Protein AF-A0A969NGB3-F1 (afdb_monomer_lite)

pLDDT: mean 80.44, std 8.91, range [48.84, 93.19]

Radius of gyration: 16.32 Å; chains: 1; bounding box: 37×39×39 Å

Foldseek 3Di:
DADLVVVCVDPQWHDDPPQFSQIFGNPHHSQLEFEAEPNHTDRDQDPPVRNGGQDDPVQFDDWDKAADDDDCVVPDRDGIYIHTYTDDFALADWDWDWDDDPQWTKIKTKYHPHRPPGIDIDIDRIDD

Sequence (128 aa):
MDLFQSIQSIPGINSTSDGSVFFFTRGGNKDQNLILVDEAPIYHPSHLFGIVSAVSPEAINDVAIYKNYFPVQYGGRLSSIIDISIKDGNMNNFGFYGSITPITTGLNLEGPIIKENHHFTLASEPHI

Structure (mmCIF, N/CA/C/O backbone):
data_AF-A0A969NGB3-F1
#
_entry.id   AF-A0A969NGB3-F1
#
loop_
_atom_site.group_PDB
_atom_site.id
_atom_site.type_symbol
_atom_site.label_atom_id
_atom_site.label_alt_id
_atom_site.label_comp_id
_atom_site.label_asym_id
_atom_site.label_entity_id
_atom_site.label_seq_id
_atom_site.pdbx_PDB_ins_code
_atom_site.Cartn_x
_atom_site.Cartn_y
_atom_site.Cartn_z
_atom_site.occupancy
_atom_site.B_iso_or_equiv
_atom_site.auth_seq_id
_atom_site.auth_comp_id
_atom_site.auth_asym_id
_atom_site.auth_atom_id
_atom_site.pdbx_PDB_model_num
ATOM 1 N N . MET A 1 1 ? 5.721 7.708 6.046 1.00 59.47 1 MET A N 1
ATOM 2 C CA . MET A 1 1 ? 6.490 7.122 4.925 1.00 59.47 1 MET A CA 1
ATOM 3 C C . MET A 1 1 ? 5.477 6.701 3.882 1.00 59.47 1 MET A C 1
ATOM 5 O O . MET A 1 1 ? 4.490 6.104 4.278 1.00 59.47 1 MET A O 1
ATOM 9 N N . ASP A 1 2 ? 5.669 7.061 2.615 1.00 84.69 2 ASP A N 1
ATOM 10 C CA . ASP A 1 2 ? 4.731 6.730 1.531 1.00 84.69 2 ASP A CA 1
ATOM 11 C C . ASP A 1 2 ? 4.789 5.231 1.166 1.00 84.69 2 ASP A C 1
ATOM 13 O O . ASP A 1 2 ? 5.868 4.628 1.191 1.00 84.69 2 ASP A O 1
ATOM 17 N N . LEU A 1 3 ? 3.638 4.622 0.851 1.00 87.81 3 LEU A N 1
ATOM 18 C CA . LEU A 1 3 ? 3.522 3.182 0.590 1.00 87.81 3 LEU A CA 1
ATOM 19 C C . LEU A 1 3 ? 4.411 2.739 -0.577 1.00 87.81 3 LEU A C 1
ATOM 21 O O . LEU A 1 3 ? 5.280 1.883 -0.408 1.00 87.81 3 LEU A O 1
ATOM 25 N N . PHE A 1 4 ? 4.202 3.300 -1.766 1.00 89.06 4 PHE A N 1
ATOM 26 C CA . PHE A 1 4 ? 4.905 2.842 -2.963 1.00 89.06 4 PHE A CA 1
ATOM 27 C C . PHE A 1 4 ? 6.388 3.198 -2.922 1.00 89.06 4 PHE A C 1
ATOM 29 O O . PHE A 1 4 ? 7.215 2.402 -3.368 1.00 89.06 4 PHE A O 1
ATOM 36 N N . GLN A 1 5 ? 6.755 4.309 -2.279 1.00 88.75 5 GLN A N 1
ATOM 37 C CA . GLN A 1 5 ? 8.159 4.621 -2.007 1.00 88.75 5 GLN A CA 1
ATOM 38 C C . GLN A 1 5 ? 8.843 3.545 -1.143 1.00 88.75 5 GLN A C 1
ATOM 40 O O . GLN A 1 5 ? 10.011 3.211 -1.352 1.00 88.75 5 GLN A O 1
ATOM 45 N N . SER A 1 6 ? 8.108 2.958 -0.198 1.00 88.94 6 SER A N 1
ATOM 46 C CA . SER A 1 6 ? 8.591 1.842 0.627 1.00 88.94 6 SER A CA 1
ATOM 47 C C . SER A 1 6 ? 8.778 0.572 -0.199 1.00 88.94 6 SER A C 1
ATOM 49 O O . SER A 1 6 ? 9.794 -0.113 -0.079 1.00 88.94 6 SER A O 1
ATOM 51 N N . ILE A 1 7 ? 7.826 0.286 -1.090 1.00 90.12 7 ILE A N 1
ATOM 52 C CA . ILE A 1 7 ? 7.862 -0.866 -1.999 1.00 90.12 7 ILE A CA 1
ATOM 53 C C . ILE A 1 7 ? 9.085 -0.806 -2.925 1.00 90.12 7 ILE A C 1
ATOM 55 O O . ILE A 1 7 ? 9.727 -1.829 -3.159 1.00 90.12 7 ILE A O 1
ATOM 59 N N . GLN A 1 8 ? 9.477 0.382 -3.390 1.00 89.81 8 GLN A N 1
ATOM 60 C CA . GLN A 1 8 ? 10.681 0.572 -4.211 1.00 89.81 8 GLN A CA 1
ATOM 61 C C . GLN A 1 8 ? 11.985 0.152 -3.511 1.00 89.81 8 GLN A C 1
ATOM 63 O O . GLN A 1 8 ? 12.983 -0.101 -4.180 1.00 89.81 8 GLN A O 1
ATOM 68 N N . SER A 1 9 ? 11.991 0.034 -2.179 1.00 89.56 9 SER A N 1
ATOM 69 C CA . SER A 1 9 ? 13.163 -0.425 -1.420 1.00 89.56 9 SER A CA 1
ATOM 70 C C . SER A 1 9 ? 13.328 -1.952 -1.436 1.00 89.56 9 SER A C 1
ATOM 72 O O . SER A 1 9 ? 14.323 -2.483 -0.941 1.00 89.56 9 SER A O 1
ATOM 74 N N . ILE A 1 10 ? 12.361 -2.685 -1.998 1.00 89.00 10 ILE A N 1
ATOM 75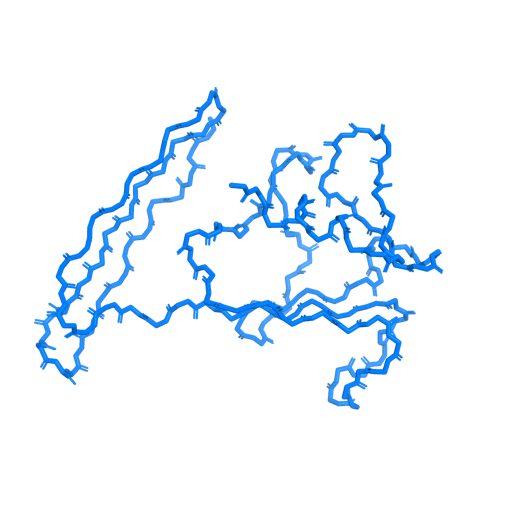 C CA . ILE A 1 10 ? 12.375 -4.145 -2.066 1.00 89.00 10 ILE A CA 1
ATOM 76 C C . ILE A 1 10 ? 13.222 -4.608 -3.263 1.00 89.00 10 ILE A C 1
ATOM 78 O O . ILE A 1 10 ? 12.937 -4.242 -4.404 1.00 89.00 10 ILE A O 1
ATOM 82 N N . PRO A 1 11 ? 14.191 -5.525 -3.071 1.00 87.31 11 PRO A N 1
ATOM 83 C CA . PRO A 1 11 ? 15.006 -6.044 -4.167 1.00 87.31 11 PRO A CA 1
ATOM 84 C C . PRO A 1 11 ? 14.180 -6.647 -5.313 1.00 87.31 11 PRO A C 1
ATOM 86 O O . PRO A 1 11 ? 13.281 -7.469 -5.095 1.00 87.31 11 PRO A O 1
ATOM 89 N N . GLY A 1 12 ? 14.519 -6.284 -6.552 1.00 85.75 12 GLY A N 1
ATOM 90 C CA . GLY A 1 12 ? 13.816 -6.721 -7.766 1.00 85.75 12 GLY A CA 1
ATOM 91 C C . GLY A 1 12 ? 12.637 -5.833 -8.176 1.00 85.75 12 GLY A C 1
ATOM 92 O O . GLY A 1 12 ? 12.040 -6.092 -9.224 1.00 85.75 12 GLY A O 1
ATOM 93 N N . ILE A 1 13 ? 12.338 -4.802 -7.382 1.00 88.62 13 ILE A N 1
ATOM 94 C CA . ILE A 1 13 ? 11.491 -3.672 -7.754 1.00 88.62 13 ILE A CA 1
ATOM 95 C C . ILE A 1 13 ? 12.416 -2.513 -8.128 1.00 88.62 13 ILE A C 1
ATOM 97 O O . ILE A 1 13 ? 13.335 -2.187 -7.385 1.00 88.62 13 ILE A O 1
ATOM 101 N N . ASN A 1 14 ? 12.203 -1.930 -9.304 1.00 88.00 14 ASN A N 1
ATOM 102 C CA . ASN A 1 14 ? 12.952 -0.776 -9.789 1.00 88.00 14 ASN A CA 1
ATOM 103 C C . ASN A 1 14 ? 12.031 0.438 -9.792 1.00 88.00 14 ASN A C 1
ATOM 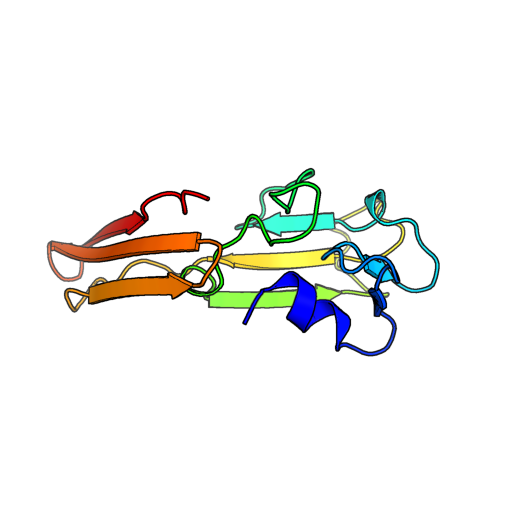105 O O . ASN A 1 14 ? 10.900 0.343 -10.269 1.00 88.00 14 ASN A O 1
ATOM 109 N N . SER A 1 15 ? 12.509 1.564 -9.278 1.00 86.69 15 SER A N 1
ATOM 110 C CA . SER A 1 15 ? 11.807 2.841 -9.349 1.00 86.69 15 SER A CA 1
ATOM 111 C C . SER A 1 15 ? 12.056 3.543 -10.681 1.00 86.69 15 SER A C 1
ATOM 113 O O . SER A 1 15 ? 13.018 3.253 -11.398 1.00 86.69 15 SER A O 1
ATOM 115 N N . THR A 1 16 ? 11.187 4.492 -11.008 1.00 81.06 16 THR A N 1
ATOM 116 C CA . THR A 1 16 ? 11.468 5.457 -12.072 1.00 81.06 16 THR A CA 1
ATOM 117 C C . THR A 1 16 ? 12.429 6.521 -11.528 1.00 81.06 16 THR A C 1
ATOM 119 O O . THR A 1 16 ? 12.300 6.964 -10.389 1.00 81.06 16 THR A O 1
ATOM 122 N N . SER A 1 17 ? 13.429 6.936 -12.310 1.00 79.31 17 SER A N 1
ATOM 123 C CA . SER A 1 17 ? 14.450 7.905 -11.869 1.00 79.31 17 SER A CA 1
ATOM 124 C C . SER A 1 17 ? 13.974 9.366 -11.869 1.00 79.31 17 SER A C 1
ATOM 126 O O . SER A 1 17 ? 14.793 10.276 -11.777 1.00 79.31 17 SER A O 1
ATOM 128 N N . ASP A 1 18 ? 12.674 9.604 -12.031 1.00 81.94 18 ASP A N 1
ATOM 129 C CA . ASP A 1 18 ? 12.040 10.923 -12.127 1.00 81.94 18 ASP A CA 1
ATOM 130 C C . ASP A 1 18 ? 11.449 11.413 -10.792 1.00 81.94 18 ASP A C 1
ATOM 132 O O . ASP A 1 18 ? 10.868 12.494 -10.734 1.00 81.94 18 ASP A O 1
ATOM 136 N N . GLY A 1 19 ? 11.617 10.635 -9.716 1.00 80.44 19 GLY A N 1
ATOM 137 C CA . GLY A 1 19 ? 11.072 10.945 -8.393 1.00 80.44 19 GLY A CA 1
ATOM 138 C C . GLY A 1 19 ? 9.604 10.553 -8.218 1.00 80.44 19 GLY A C 1
ATOM 139 O O . GLY A 1 19 ? 8.998 10.939 -7.222 1.00 80.44 19 GLY A O 1
ATOM 140 N N . SER A 1 20 ? 9.032 9.799 -9.161 1.00 87.31 20 SER A N 1
ATOM 141 C CA . SER A 1 20 ? 7.684 9.253 -9.028 1.00 87.31 20 SER A CA 1
ATOM 142 C C . SER A 1 20 ? 7.635 7.986 -8.165 1.00 87.31 20 SER A C 1
ATOM 144 O O . SER A 1 20 ? 8.607 7.241 -8.004 1.00 87.31 20 SER A O 1
ATOM 146 N N . VAL A 1 21 ? 6.442 7.689 -7.655 1.00 88.12 21 VAL A N 1
ATOM 147 C CA . VAL A 1 21 ? 6.122 6.448 -6.952 1.00 88.12 21 VAL A CA 1
ATOM 148 C C . VAL A 1 21 ? 5.924 5.259 -7.901 1.00 88.12 21 VAL A C 1
ATOM 150 O O . VAL A 1 21 ? 5.744 4.131 -7.442 1.00 88.12 21 VAL A O 1
ATOM 153 N N . PHE A 1 22 ? 5.995 5.467 -9.223 1.00 88.12 22 PHE A N 1
ATOM 154 C CA . PHE A 1 22 ? 5.871 4.390 -10.204 1.00 88.12 22 PHE A CA 1
ATOM 155 C C . PHE A 1 22 ? 7.070 3.444 -10.159 1.00 88.12 22 PHE A C 1
ATOM 157 O O . PHE A 1 22 ? 8.229 3.861 -10.084 1.00 88.12 22 PHE A O 1
ATOM 164 N N . PHE A 1 23 ? 6.778 2.149 -10.263 1.00 88.38 23 PHE A N 1
ATOM 165 C CA . PHE A 1 23 ? 7.780 1.098 -10.187 1.00 88.38 23 PHE A CA 1
ATOM 166 C C . PHE A 1 23 ? 7.533 -0.024 -11.198 1.00 88.38 23 PHE A C 1
ATOM 168 O O . PHE A 1 23 ? 6.425 -0.241 -11.693 1.00 88.38 23 PHE A O 1
ATOM 175 N N . PHE A 1 24 ? 8.597 -0.773 -11.462 1.00 87.50 24 PHE A N 1
ATOM 176 C CA . PHE A 1 24 ? 8.661 -1.872 -12.415 1.00 87.50 24 PHE A CA 1
ATOM 177 C C . PHE A 1 24 ? 9.243 -3.096 -11.720 1.00 87.50 24 PHE A C 1
ATOM 179 O O . PHE A 1 24 ? 10.310 -3.018 -11.105 1.00 87.50 24 PHE A O 1
ATOM 186 N N . THR A 1 25 ? 8.605 -4.253 -11.859 1.00 87.00 25 THR A N 1
ATOM 187 C CA . THR A 1 25 ? 9.159 -5.500 -11.326 1.00 87.00 25 THR A CA 1
ATOM 188 C C . THR A 1 25 ? 9.850 -6.253 -12.457 1.00 87.00 25 THR A C 1
ATOM 190 O O . THR A 1 25 ? 9.245 -6.530 -13.488 1.00 87.00 25 THR A O 1
ATOM 193 N N . ARG A 1 26 ? 11.144 -6.561 -12.287 1.00 80.19 26 ARG A N 1
ATOM 194 C CA . ARG A 1 26 ? 11.938 -7.400 -13.217 1.00 80.19 26 ARG A CA 1
ATOM 195 C C . ARG A 1 26 ? 11.828 -7.046 -14.716 1.00 80.19 26 ARG A C 1
ATOM 197 O O . ARG A 1 26 ? 11.864 -7.931 -15.563 1.00 80.19 26 ARG A O 1
ATOM 204 N N . GLY A 1 27 ? 11.727 -5.761 -15.052 1.00 75.25 27 GLY A N 1
ATOM 205 C CA . GLY A 1 27 ? 11.657 -5.303 -16.446 1.00 75.25 27 GLY A CA 1
ATOM 206 C C . GLY A 1 27 ? 10.265 -5.369 -17.086 1.00 75.25 27 GLY A C 1
ATOM 207 O O . GLY A 1 27 ? 10.144 -5.075 -18.272 1.00 75.25 27 GLY A O 1
ATOM 208 N N . GLY A 1 28 ? 9.219 -5.716 -16.326 1.00 79.75 28 GLY A N 1
ATOM 209 C CA . GLY A 1 28 ? 7.832 -5.478 -16.731 1.00 79.75 28 GLY A CA 1
ATOM 210 C C . GLY A 1 28 ? 7.490 -3.983 -16.749 1.00 79.75 28 GLY A C 1
ATOM 211 O O . GLY A 1 28 ? 8.154 -3.175 -16.104 1.00 79.75 28 GLY A O 1
ATOM 212 N N . ASN A 1 29 ? 6.448 -3.594 -17.480 1.00 81.12 29 ASN A N 1
ATOM 213 C CA . ASN A 1 29 ? 5.959 -2.212 -17.480 1.00 81.12 29 ASN A CA 1
ATOM 214 C C . ASN A 1 29 ? 5.173 -1.912 -16.184 1.00 81.12 29 ASN A C 1
ATOM 216 O O . ASN A 1 29 ? 4.626 -2.824 -15.562 1.00 81.12 29 ASN A O 1
ATOM 220 N N . LYS A 1 30 ? 5.071 -0.639 -15.786 1.00 75.88 30 LYS A N 1
ATOM 221 C CA . LYS A 1 30 ? 4.345 -0.201 -14.581 1.00 75.88 30 LYS A CA 1
ATOM 222 C C . LYS A 1 30 ? 2.882 -0.665 -14.575 1.00 75.88 30 LYS A C 1
ATOM 224 O O . LYS A 1 30 ? 2.372 -1.069 -13.534 1.00 75.88 30 LYS A O 1
ATOM 229 N N . ASP A 1 31 ? 2.261 -0.720 -15.754 1.00 77.81 31 ASP A N 1
ATOM 230 C CA . ASP A 1 31 ? 0.859 -1.116 -15.945 1.00 77.81 31 ASP A CA 1
ATOM 231 C C . ASP A 1 31 ? 0.654 -2.644 -15.891 1.00 77.81 31 ASP A C 1
ATOM 233 O O . ASP A 1 31 ? -0.469 -3.141 -15.950 1.00 77.81 31 ASP A O 1
ATOM 237 N N . GLN A 1 32 ? 1.740 -3.419 -15.796 1.00 83.38 32 GLN A N 1
ATOM 238 C CA . GLN A 1 32 ? 1.690 -4.880 -15.688 1.00 83.38 32 GLN A CA 1
ATOM 2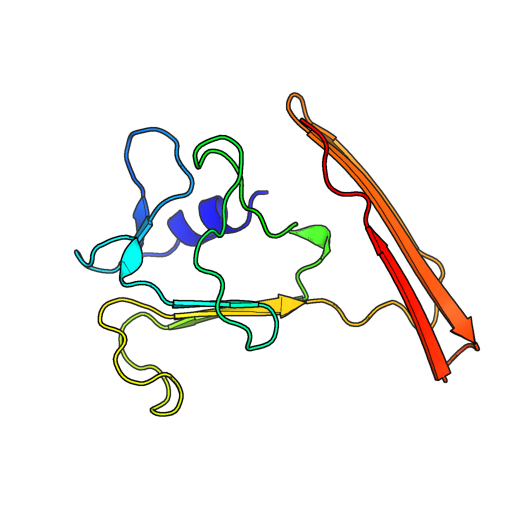39 C C . GLN A 1 32 ? 1.667 -5.365 -14.234 1.00 83.38 32 GLN A C 1
ATOM 241 O O . GLN A 1 32 ? 1.534 -6.570 -13.993 1.00 83.38 32 GLN A O 1
ATOM 246 N N . ASN A 1 33 ? 1.795 -4.450 -13.271 1.00 86.56 33 ASN A N 1
ATOM 247 C CA . ASN A 1 33 ? 1.582 -4.739 -11.861 1.00 86.56 33 ASN A CA 1
ATOM 248 C C . ASN A 1 33 ? 0.076 -4.715 -11.560 1.00 86.56 33 ASN A C 1
ATOM 250 O O . ASN A 1 33 ? -0.650 -3.838 -12.022 1.00 86.56 33 ASN A O 1
ATOM 254 N N . LEU A 1 34 ? -0.407 -5.690 -10.797 1.00 89.50 34 LEU A N 1
ATOM 255 C CA . LEU A 1 34 ? -1.745 -5.664 -10.217 1.00 89.50 34 LEU A CA 1
ATOM 256 C C . LEU A 1 34 ? -1.647 -5.102 -8.807 1.00 89.50 34 LEU A C 1
ATOM 258 O O . LEU A 1 34 ? -0.928 -5.659 -7.986 1.00 89.50 34 LEU A O 1
ATOM 262 N N . ILE A 1 35 ? -2.368 -4.022 -8.536 1.00 90.50 35 ILE A N 1
ATOM 263 C CA . ILE A 1 35 ? -2.498 -3.464 -7.193 1.00 90.50 35 ILE A CA 1
ATOM 264 C C . ILE A 1 35 ? -3.934 -3.697 -6.748 1.00 90.50 35 ILE A C 1
ATOM 266 O O . ILE A 1 35 ? -4.868 -3.313 -7.457 1.00 90.50 35 ILE A O 1
ATOM 270 N N . LEU A 1 36 ? -4.088 -4.362 -5.612 1.00 91.75 36 LEU A N 1
ATOM 271 C CA . LEU A 1 36 ? -5.357 -4.660 -4.972 1.00 91.75 36 LEU A CA 1
ATOM 272 C C . LEU A 1 36 ? -5.425 -3.897 -3.657 1.00 91.75 36 LEU A C 1
ATOM 274 O O . LEU A 1 36 ? -4.440 -3.843 -2.923 1.00 91.75 36 LEU A O 1
ATOM 278 N N . VAL A 1 37 ? -6.584 -3.317 -3.386 1.00 91.56 37 VAL A N 1
ATOM 279 C CA . VAL A 1 37 ? -6.940 -2.763 -2.083 1.00 91.56 37 VAL A CA 1
ATOM 280 C C . VAL A 1 37 ? -8.224 -3.454 -1.666 1.00 91.56 37 VAL A C 1
ATOM 282 O O . VAL A 1 37 ? -9.222 -3.323 -2.372 1.00 91.56 37 VAL A O 1
ATOM 285 N N . ASP A 1 38 ? -8.169 -4.237 -0.591 1.00 90.12 38 ASP A N 1
ATOM 286 C CA . ASP A 1 38 ? -9.257 -5.120 -0.152 1.00 90.12 38 ASP A CA 1
ATOM 287 C C . ASP A 1 38 ? -9.850 -5.921 -1.324 1.00 90.12 38 ASP A C 1
ATOM 289 O O . ASP A 1 38 ? -11.033 -5.832 -1.647 1.00 90.12 38 ASP A O 1
ATOM 293 N N . GLU A 1 39 ? -8.981 -6.658 -2.027 1.00 89.06 39 GLU A N 1
ATOM 294 C CA . GLU A 1 39 ? -9.314 -7.489 -3.197 1.00 89.06 39 GLU A CA 1
ATOM 295 C C . GLU A 1 39 ? -9.792 -6.716 -4.448 1.00 89.06 39 GLU A C 1
ATOM 297 O O . GLU A 1 39 ? -9.940 -7.305 -5.525 1.00 89.06 39 GLU A O 1
ATOM 302 N N . ALA A 1 40 ? -9.974 -5.393 -4.369 1.00 90.38 40 ALA A N 1
ATOM 303 C CA . ALA A 1 40 ? -10.417 -4.569 -5.487 1.00 90.38 40 ALA A CA 1
ATOM 304 C C . ALA A 1 40 ? -9.227 -4.033 -6.309 1.00 90.38 40 ALA A C 1
ATOM 306 O O . ALA A 1 40 ? -8.330 -3.390 -5.757 1.00 90.38 40 ALA A O 1
ATOM 307 N N . PRO A 1 41 ? -9.198 -4.235 -7.642 1.00 89.81 41 PRO A N 1
ATOM 308 C CA . PRO A 1 41 ? -8.115 -3.736 -8.480 1.00 89.81 41 PRO A CA 1
ATOM 309 C C . PRO A 1 41 ? -8.160 -2.215 -8.634 1.00 89.81 41 PRO A C 1
ATOM 311 O O . PRO A 1 41 ? -9.164 -1.652 -9.071 1.00 89.81 41 PRO A O 1
ATOM 314 N N . ILE A 1 42 ? -7.025 -1.563 -8.375 1.00 88.81 42 ILE A N 1
ATOM 315 C CA . ILE A 1 42 ? -6.832 -0.128 -8.595 1.00 88.81 42 ILE A CA 1
ATOM 316 C C . ILE A 1 42 ? -5.837 0.093 -9.736 1.00 88.81 42 ILE A C 1
ATOM 318 O O . ILE A 1 42 ? -4.704 -0.381 -9.703 1.00 88.81 42 ILE A O 1
ATOM 322 N N . TYR A 1 43 ? -6.260 0.855 -10.748 1.00 84.50 43 TYR A N 1
ATOM 323 C CA . TYR A 1 43 ? -5.446 1.166 -11.932 1.00 84.50 43 TYR A CA 1
ATOM 324 C C . TYR A 1 43 ? -4.669 2.483 -11.815 1.00 84.50 43 TYR A C 1
ATOM 326 O O . TYR A 1 43 ? -3.644 2.652 -12.468 1.00 84.50 43 TYR A O 1
ATOM 334 N N . HIS A 1 44 ? -5.134 3.405 -10.966 1.00 85.81 44 HIS A N 1
ATOM 335 C CA . HIS A 1 44 ? -4.492 4.698 -10.717 1.00 85.81 44 HIS A CA 1
ATOM 336 C C . HIS A 1 44 ? -4.150 4.829 -9.231 1.00 85.81 44 HIS A C 1
ATOM 338 O O . HIS A 1 44 ? -4.874 5.478 -8.482 1.00 85.81 44 HIS A O 1
ATOM 344 N N . PRO A 1 45 ? -3.063 4.189 -8.777 1.00 86.00 45 PRO A N 1
ATOM 345 C CA . PRO A 1 45 ? -2.728 4.100 -7.362 1.00 86.00 45 PRO A CA 1
ATOM 346 C C . PRO A 1 45 ? -1.976 5.345 -6.849 1.00 86.00 45 PRO A C 1
ATOM 348 O O . PRO A 1 45 ? -1.332 5.282 -5.810 1.00 86.00 45 PRO A O 1
ATOM 351 N N . SER A 1 46 ? -1.994 6.473 -7.562 1.00 87.50 46 SER A N 1
ATOM 352 C CA . SER A 1 46 ? -1.186 7.654 -7.225 1.00 87.50 46 SER A CA 1
ATOM 353 C C . SER A 1 46 ? -1.907 8.969 -7.512 1.00 87.50 46 SER A C 1
ATOM 355 O O . SER A 1 46 ? -2.620 9.060 -8.513 1.00 87.50 46 SER A O 1
ATOM 357 N N . HIS A 1 47 ? -1.614 10.008 -6.727 1.00 83.25 47 HIS A N 1
ATOM 358 C CA . HIS A 1 47 ? -2.000 11.399 -6.997 1.00 83.25 47 HIS A CA 1
ATOM 359 C C . HIS A 1 47 ? -0.782 12.263 -7.357 1.00 83.25 47 HIS A C 1
ATOM 361 O O . HIS A 1 47 ? 0.354 11.784 -7.417 1.00 83.25 47 HIS A O 1
ATOM 367 N N . LEU A 1 48 ? -1.033 13.546 -7.646 1.00 84.12 48 LEU A N 1
ATOM 368 C CA . LEU A 1 48 ? -0.017 14.552 -7.970 1.00 84.12 48 LEU A CA 1
ATOM 369 C C . LEU A 1 48 ? 0.958 14.077 -9.058 1.00 84.12 48 LEU A C 1
ATOM 371 O O . LEU A 1 48 ? 2.167 14.029 -8.857 1.00 84.12 48 LEU A O 1
ATOM 375 N N . PHE A 1 49 ? 0.408 13.654 -10.199 1.00 84.25 49 PHE A N 1
ATOM 376 C CA . PHE A 1 49 ? 1.175 13.162 -11.352 1.00 84.25 49 PHE A CA 1
ATOM 377 C C . PHE A 1 49 ? 2.136 11.999 -11.040 1.00 84.25 49 PHE A C 1
ATOM 379 O O . PHE A 1 49 ? 3.099 11.782 -11.770 1.00 84.25 49 PHE A O 1
ATOM 386 N N . GLY A 1 50 ? 1.855 11.225 -9.988 1.00 84.88 50 GLY A N 1
ATOM 387 C CA . GLY A 1 50 ? 2.677 10.086 -9.592 1.00 84.88 50 GLY A CA 1
ATOM 388 C C . GLY A 1 50 ? 3.706 10.402 -8.514 1.00 84.88 50 GLY A C 1
ATOM 389 O O . GLY A 1 50 ? 4.615 9.608 -8.342 1.00 84.88 50 GLY A O 1
ATOM 390 N N . ILE A 1 51 ? 3.605 11.521 -7.793 1.00 83.62 51 ILE A N 1
ATOM 391 C CA . ILE A 1 51 ? 4.538 11.859 -6.701 1.00 83.62 51 ILE A CA 1
ATOM 392 C C . ILE A 1 51 ? 4.115 11.220 -5.368 1.00 83.62 51 ILE A C 1
ATOM 394 O O . ILE A 1 51 ? 4.967 10.952 -4.525 1.00 83.62 51 ILE A O 1
ATOM 398 N N . VAL A 1 52 ? 2.819 10.954 -5.167 1.00 84.69 52 VAL A N 1
ATOM 399 C CA . VAL A 1 52 ? 2.293 10.410 -3.902 1.00 84.69 52 VAL A CA 1
ATOM 400 C C . VAL A 1 52 ? 1.354 9.229 -4.135 1.00 84.69 52 VAL A C 1
ATOM 402 O O . VAL A 1 52 ? 0.634 9.193 -5.137 1.00 84.69 52 VAL A O 1
ATOM 405 N N . SER A 1 53 ? 1.342 8.267 -3.209 1.00 86.38 53 SER A N 1
ATOM 406 C CA . SER A 1 53 ? 0.403 7.141 -3.219 1.00 86.38 53 SER A CA 1
ATOM 407 C C . SER A 1 53 ? -1.040 7.615 -3.004 1.00 86.38 53 SER A C 1
ATOM 409 O O . SER A 1 53 ? -1.294 8.517 -2.212 1.00 86.38 53 SER A O 1
ATOM 411 N N . ALA A 1 54 ? -1.999 6.969 -3.670 1.00 85.56 54 ALA A N 1
ATOM 412 C CA . ALA A 1 54 ? -3.434 7.151 -3.422 1.00 85.56 54 ALA A CA 1
ATOM 413 C C . ALA A 1 54 ? -3.931 6.421 -2.169 1.00 85.56 54 ALA A C 1
ATOM 415 O O . ALA A 1 54 ? -5.015 6.701 -1.670 1.00 85.56 54 ALA A O 1
ATOM 416 N N . VAL A 1 55 ? -3.128 5.494 -1.645 1.00 84.12 55 VAL A N 1
ATOM 417 C CA . VAL A 1 55 ? -3.424 4.776 -0.407 1.00 84.12 55 VAL A CA 1
ATOM 418 C C . VAL A 1 55 ? -2.663 5.435 0.738 1.00 84.12 55 VAL A C 1
ATOM 420 O O . VAL A 1 55 ? -1.432 5.501 0.717 1.00 84.12 55 VAL A O 1
ATOM 423 N N . SER A 1 56 ? -3.399 5.908 1.743 1.00 82.31 56 SER A N 1
ATOM 424 C CA . SER A 1 56 ? -2.825 6.458 2.973 1.00 82.31 56 SER A CA 1
ATOM 425 C C . SER A 1 56 ? -2.163 5.337 3.790 1.00 82.31 56 SER A C 1
ATOM 427 O O . SER A 1 56 ? -2.831 4.352 4.109 1.00 82.31 56 SER A O 1
ATOM 429 N N . PRO A 1 57 ? -0.879 5.471 4.176 1.00 81.56 57 PRO A N 1
ATOM 430 C CA . PRO A 1 57 ? -0.185 4.499 5.025 1.00 81.56 57 PRO A CA 1
ATOM 431 C C . PRO A 1 57 ? -0.882 4.244 6.365 1.00 81.56 57 PRO A C 1
ATOM 433 O O . PRO A 1 57 ? -0.772 3.162 6.934 1.00 81.56 57 PRO A O 1
ATOM 436 N N . GLU A 1 58 ? -1.604 5.238 6.881 1.00 76.81 58 GLU A N 1
ATOM 437 C CA . GLU A 1 58 ? -2.331 5.156 8.143 1.00 76.81 58 GLU A CA 1
ATOM 438 C C . GLU A 1 58 ? -3.539 4.217 8.064 1.00 76.81 58 GLU A C 1
ATOM 440 O O . GLU A 1 58 ? -3.912 3.638 9.085 1.00 76.81 58 GLU A O 1
ATOM 445 N N . ALA A 1 59 ? -4.118 4.035 6.876 1.00 81.62 59 ALA A N 1
ATOM 446 C CA . ALA A 1 59 ? -5.253 3.148 6.643 1.00 81.62 59 ALA A CA 1
ATOM 447 C C . ALA A 1 59 ? -4.837 1.683 6.419 1.00 81.62 59 ALA A C 1
ATOM 449 O O . ALA A 1 59 ? -5.680 0.797 6.474 1.00 81.62 59 ALA A O 1
ATOM 450 N N . ILE A 1 60 ? -3.554 1.403 6.184 1.00 86.88 60 ILE A N 1
ATOM 451 C CA . ILE A 1 60 ? -3.069 0.068 5.808 1.00 86.88 60 ILE A CA 1
ATOM 452 C C . ILE A 1 60 ? -2.866 -0.815 7.041 1.00 86.88 60 ILE A C 1
ATOM 454 O O . ILE A 1 60 ? -2.210 -0.412 8.003 1.00 86.88 60 ILE A O 1
ATOM 458 N N . ASN A 1 61 ? -3.390 -2.037 6.990 1.00 89.25 61 ASN A N 1
ATOM 459 C CA . ASN A 1 61 ? -3.136 -3.091 7.967 1.00 89.25 61 ASN A CA 1
ATOM 460 C C . ASN A 1 61 ? -1.956 -3.977 7.551 1.00 89.25 61 ASN A C 1
ATOM 462 O O . ASN A 1 61 ? -1.024 -4.155 8.330 1.00 89.25 61 ASN A O 1
ATOM 466 N N . ASP A 1 62 ? -1.984 -4.495 6.320 1.00 91.12 62 ASP A N 1
ATOM 467 C CA . ASP A 1 62 ? -0.948 -5.381 5.779 1.00 91.12 62 ASP A CA 1
ATOM 468 C C . ASP A 1 62 ? -0.720 -5.141 4.280 1.00 91.12 62 ASP A C 1
ATOM 470 O O . ASP A 1 62 ? -1.596 -4.633 3.575 1.00 91.12 62 ASP A O 1
ATOM 474 N N . VAL A 1 63 ? 0.479 -5.488 3.799 1.00 92.12 63 VAL A N 1
ATOM 475 C CA . VAL A 1 63 ? 0.845 -5.415 2.379 1.00 92.12 63 VAL A CA 1
ATOM 476 C C . VAL A 1 63 ? 1.604 -6.676 1.978 1.00 92.12 63 VAL A C 1
ATOM 478 O O . VAL A 1 63 ? 2.763 -6.866 2.356 1.00 92.12 63 VAL A O 1
ATOM 481 N N . ALA A 1 64 ? 0.994 -7.493 1.123 1.00 91.81 64 ALA A N 1
ATOM 482 C CA . ALA A 1 64 ? 1.613 -8.673 0.539 1.00 91.81 64 ALA A CA 1
ATOM 483 C C . ALA A 1 64 ? 2.086 -8.397 -0.895 1.00 91.81 64 ALA A C 1
ATOM 485 O O . ALA A 1 64 ? 1.371 -7.832 -1.720 1.00 91.81 64 ALA A O 1
ATOM 486 N N . ILE A 1 65 ? 3.319 -8.805 -1.217 1.00 90.19 65 ILE A N 1
ATOM 487 C CA . ILE A 1 65 ? 3.939 -8.520 -2.519 1.00 90.19 65 ILE A CA 1
ATOM 488 C C . ILE A 1 65 ? 4.432 -9.807 -3.172 1.00 90.19 65 ILE A C 1
ATOM 490 O O . ILE A 1 65 ? 5.371 -10.457 -2.703 1.00 90.19 65 ILE A O 1
ATOM 494 N N . TYR A 1 66 ? 3.860 -10.123 -4.330 1.00 88.88 66 TYR A N 1
ATOM 495 C CA . TYR A 1 66 ? 4.175 -11.304 -5.124 1.00 88.88 66 TYR A CA 1
ATOM 496 C C . TYR A 1 66 ? 4.876 -10.902 -6.421 1.00 88.88 66 TYR A C 1
ATOM 498 O O . TYR A 1 66 ? 4.299 -10.233 -7.271 1.00 88.88 66 TYR A O 1
ATOM 506 N N . LYS A 1 67 ? 6.126 -11.339 -6.612 1.00 83.44 67 LYS A N 1
ATOM 507 C CA . LYS A 1 67 ? 6.966 -10.921 -7.757 1.00 83.44 67 LYS A CA 1
ATOM 508 C C . LYS A 1 67 ? 7.234 -12.013 -8.806 1.00 83.44 67 LYS A C 1
ATOM 510 O O . LYS A 1 67 ? 7.929 -11.724 -9.768 1.00 83.44 67 LYS A O 1
ATOM 515 N N . ASN A 1 68 ? 6.832 -13.268 -8.566 1.00 72.06 68 ASN A N 1
ATOM 516 C CA . ASN A 1 68 ? 7.151 -14.430 -9.427 1.00 72.06 68 ASN A CA 1
ATOM 517 C C . ASN A 1 68 ? 6.084 -15.531 -9.356 1.00 72.06 68 ASN A C 1
ATOM 519 O O . ASN A 1 68 ? 5.602 -15.996 -10.378 1.00 72.06 68 ASN A O 1
ATOM 523 N N . TYR A 1 69 ? 5.767 -15.975 -8.138 1.00 73.81 69 TYR A N 1
ATOM 524 C CA . TYR A 1 69 ? 4.814 -17.048 -7.874 1.00 73.81 69 TYR A CA 1
ATOM 525 C C . TYR A 1 69 ? 3.658 -16.444 -7.091 1.00 73.81 69 TYR A C 1
ATOM 527 O O . TYR A 1 69 ? 3.765 -16.242 -5.883 1.00 73.81 69 TYR A O 1
ATOM 535 N N . PHE A 1 70 ? 2.598 -16.079 -7.800 1.00 79.50 70 PHE A N 1
ATOM 536 C CA . PHE A 1 70 ? 1.351 -15.624 -7.201 1.00 79.50 70 PHE A CA 1
ATOM 537 C C . PHE A 1 70 ? 0.262 -16.687 -7.382 1.00 79.50 70 PHE A C 1
ATOM 539 O O . PHE A 1 70 ? 0.314 -17.455 -8.348 1.00 79.50 70 PHE A O 1
ATOM 546 N N . PRO A 1 71 ? -0.716 -16.750 -6.463 1.00 77.06 71 PRO A N 1
ATOM 547 C CA . PRO A 1 71 ? -1.852 -17.656 -6.576 1.00 77.06 71 PRO A CA 1
ATOM 548 C C . PRO A 1 71 ? -2.562 -17.558 -7.937 1.00 77.06 71 PRO A C 1
ATOM 550 O O . PRO A 1 71 ? -2.714 -16.472 -8.498 1.00 77.06 71 PRO A O 1
ATOM 553 N N . VAL A 1 72 ? -3.044 -18.697 -8.446 1.00 76.56 72 VAL A N 1
ATOM 554 C CA . VAL A 1 72 ? -3.726 -18.807 -9.756 1.00 76.56 72 VAL A CA 1
ATOM 555 C C . VAL A 1 72 ? -4.958 -17.896 -9.851 1.00 76.56 72 VAL A C 1
ATOM 557 O O . VAL A 1 72 ? -5.301 -17.445 -10.942 1.00 76.56 72 VAL A O 1
ATOM 560 N N . GLN A 1 73 ? -5.588 -17.576 -8.715 1.00 77.56 73 GLN A N 1
ATOM 561 C CA . GLN A 1 73 ? -6.749 -16.681 -8.632 1.00 77.56 73 GLN A CA 1
ATOM 562 C C . GLN A 1 73 ? -6.490 -15.284 -9.217 1.00 77.56 73 GLN A C 1
ATOM 564 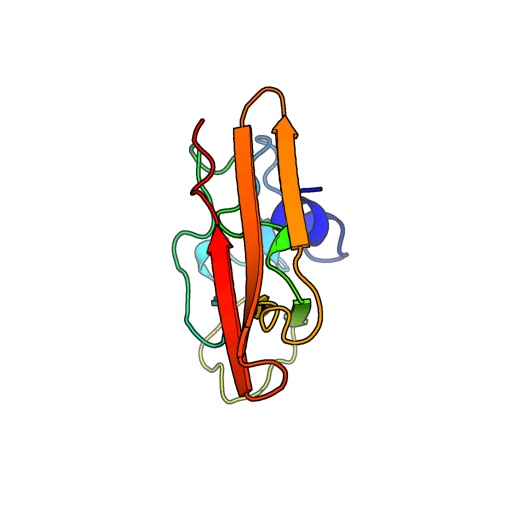O O . GLN A 1 73 ? -7.418 -14.634 -9.684 1.00 77.56 73 GLN A O 1
ATOM 569 N N . TYR A 1 74 ? -5.231 -14.846 -9.270 1.00 77.50 74 TYR A N 1
ATOM 570 C CA . TYR A 1 74 ? -4.853 -13.543 -9.805 1.00 77.50 74 TYR A CA 1
ATOM 571 C C . TYR A 1 74 ? -4.378 -13.588 -11.270 1.00 77.50 74 TYR A C 1
ATOM 573 O O . TYR A 1 74 ? -3.526 -12.796 -11.674 1.00 77.50 74 TYR A O 1
ATOM 581 N N . GLY A 1 75 ? -4.874 -14.555 -12.048 1.00 69.25 75 GLY A N 1
ATOM 582 C CA . GLY A 1 75 ? -4.399 -14.912 -13.388 1.00 69.25 75 GLY A CA 1
ATOM 583 C C . GLY A 1 75 ? -4.093 -13.756 -14.360 1.00 69.25 75 GLY A C 1
ATOM 584 O O . GLY A 1 75 ? -4.589 -12.637 -14.251 1.00 69.25 75 GLY A O 1
ATOM 585 N N . GLY A 1 76 ? -3.258 -14.048 -15.365 1.00 67.12 76 GLY A N 1
ATOM 586 C CA . GLY A 1 76 ? -2.980 -13.142 -16.490 1.00 67.12 76 GLY A CA 1
ATOM 587 C C . GLY A 1 76 ? -2.049 -11.958 -16.196 1.00 67.12 76 GLY A C 1
ATOM 588 O O . GLY A 1 76 ? -1.818 -11.142 -17.087 1.00 67.12 76 GLY A O 1
ATOM 589 N N . ARG A 1 77 ? -1.491 -11.840 -14.984 1.00 72.44 77 ARG A N 1
ATOM 590 C CA . ARG A 1 77 ? -0.519 -10.787 -14.644 1.00 72.44 77 ARG A CA 1
ATOM 591 C C . ARG A 1 77 ? 0.899 -11.198 -15.025 1.00 72.44 77 ARG A C 1
ATOM 593 O O . ARG A 1 77 ? 1.304 -12.334 -14.805 1.00 72.44 77 ARG A O 1
ATOM 600 N N . LEU A 1 78 ? 1.637 -10.262 -15.620 1.00 67.75 78 LEU A N 1
ATOM 601 C CA . LEU A 1 78 ? 2.953 -10.516 -16.219 1.00 67.75 78 LEU A CA 1
ATOM 602 C C . LEU A 1 78 ? 4.128 -10.098 -15.324 1.00 67.75 78 LEU A C 1
ATOM 604 O O . LEU A 1 78 ? 5.246 -10.536 -15.570 1.00 67.75 78 LEU A O 1
ATOM 608 N N . SER A 1 79 ? 3.892 -9.254 -14.311 1.00 82.38 79 SER A N 1
ATOM 609 C CA . SER A 1 79 ? 4.961 -8.603 -13.538 1.00 82.38 79 SER A CA 1
ATOM 610 C C . SER A 1 79 ? 4.876 -8.903 -12.036 1.00 82.38 79 SER A C 1
ATOM 612 O O . SER A 1 79 ? 5.670 -9.684 -11.511 1.00 82.38 79 SER A O 1
ATOM 614 N N . SER A 1 80 ? 3.918 -8.310 -11.317 1.00 87.38 80 SER A N 1
ATOM 615 C CA . SER A 1 80 ? 3.775 -8.511 -9.869 1.00 87.38 80 SER A CA 1
ATOM 616 C C . SER A 1 80 ? 2.363 -8.232 -9.365 1.00 87.38 80 SER A C 1
ATOM 618 O O . SER A 1 80 ? 1.552 -7.648 -10.086 1.00 87.38 80 SER A O 1
ATOM 620 N N . ILE A 1 81 ? 2.087 -8.658 -8.134 1.00 90.69 81 ILE A N 1
ATOM 621 C CA . ILE A 1 81 ? 0.851 -8.379 -7.402 1.00 90.69 81 ILE A CA 1
ATOM 622 C C . ILE A 1 81 ? 1.207 -7.719 -6.081 1.00 90.69 81 ILE A C 1
ATOM 624 O O . ILE A 1 81 ? 2.085 -8.203 -5.368 1.00 90.69 81 ILE A O 1
ATOM 628 N N . ILE A 1 82 ? 0.521 -6.628 -5.783 1.00 91.56 82 ILE A N 1
ATOM 629 C CA . ILE A 1 82 ? 0.592 -5.890 -4.536 1.00 91.56 82 ILE A CA 1
ATOM 630 C C . ILE A 1 82 ? -0.810 -5.971 -3.950 1.00 91.56 82 ILE A C 1
ATOM 632 O O . ILE A 1 82 ? -1.733 -5.389 -4.511 1.00 91.56 82 ILE A O 1
ATOM 636 N N . ASP A 1 83 ? -0.967 -6.746 -2.888 1.00 92.25 83 ASP A N 1
ATOM 637 C CA . ASP A 1 83 ? -2.232 -6.940 -2.190 1.00 92.25 83 ASP A CA 1
ATOM 638 C C . ASP A 1 83 ? -2.195 -6.151 -0.882 1.00 92.25 83 ASP A C 1
ATOM 640 O O . ASP A 1 83 ? -1.319 -6.379 -0.047 1.00 92.25 83 ASP A O 1
ATOM 644 N N . ILE A 1 84 ? -3.067 -5.155 -0.761 1.00 93.19 84 ILE A N 1
ATOM 645 C CA . ILE A 1 84 ? -3.105 -4.215 0.356 1.00 93.19 84 ILE A CA 1
ATOM 646 C C . ILE A 1 84 ? -4.393 -4.470 1.124 1.00 93.19 84 ILE A C 1
ATOM 648 O O . ILE A 1 84 ? -5.484 -4.297 0.583 1.00 93.19 84 ILE A O 1
ATOM 652 N N . SER A 1 85 ? -4.260 -4.824 2.396 1.00 92.88 85 SER A N 1
ATOM 653 C CA . SER A 1 85 ? -5.392 -4.936 3.312 1.00 92.88 85 SER A CA 1
ATOM 654 C C . SER A 1 85 ? -5.513 -3.658 4.131 1.00 92.88 85 SER A C 1
ATOM 656 O O . SER A 1 85 ? -4.531 -3.210 4.733 1.00 92.88 85 SER A O 1
ATOM 658 N N . ILE A 1 86 ? -6.705 -3.070 4.172 1.00 88.75 86 ILE A N 1
ATOM 659 C CA . ILE A 1 86 ? -7.007 -1.901 5.005 1.00 88.75 86 ILE A CA 1
ATOM 660 C C . ILE A 1 86 ? -7.310 -2.354 6.441 1.00 88.75 86 ILE A C 1
ATOM 662 O O . ILE A 1 86 ? -7.660 -3.503 6.703 1.00 88.75 86 ILE A O 1
ATOM 666 N N . LYS A 1 87 ? -7.098 -1.465 7.412 1.00 85.00 87 LYS A N 1
ATOM 667 C CA . LYS A 1 87 ? -7.462 -1.693 8.814 1.00 85.00 87 LYS A CA 1
ATOM 668 C C . LYS A 1 87 ? -8.974 -1.798 8.978 1.00 85.00 87 LYS A C 1
ATOM 670 O O . LYS A 1 87 ? -9.704 -0.893 8.577 1.00 85.00 87 LYS A O 1
ATOM 675 N N . ASP A 1 88 ? -9.409 -2.826 9.698 1.00 74.19 88 ASP A N 1
ATOM 676 C CA . ASP A 1 88 ? -10.726 -2.833 10.327 1.00 74.19 88 ASP A CA 1
ATOM 677 C C . ASP A 1 88 ? -10.769 -1.714 11.380 1.00 74.19 88 ASP A C 1
ATOM 679 O O . ASP A 1 88 ? -9.839 -1.561 12.180 1.00 74.19 88 ASP A O 1
ATOM 683 N N . GLY A 1 89 ? -11.816 -0.888 1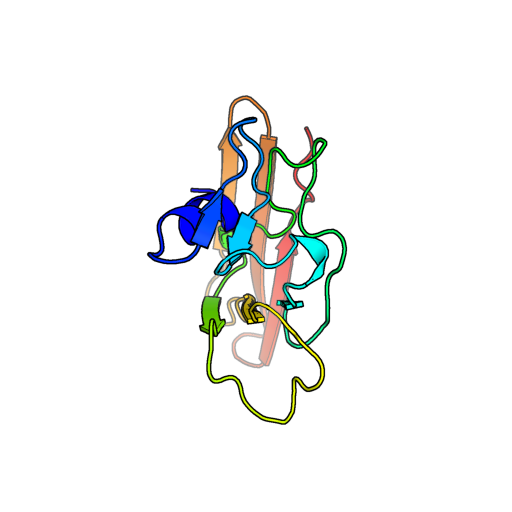1.377 1.00 66.50 89 GLY A N 1
ATOM 684 C CA . GLY A 1 89 ? -11.892 0.248 12.291 1.00 66.50 89 GLY A CA 1
ATOM 685 C C . GLY A 1 89 ? -11.986 -0.167 13.764 1.00 66.50 89 GLY A C 1
ATOM 686 O O . GLY A 1 89 ? -12.377 -1.279 14.130 1.00 66.50 89 GLY A O 1
ATOM 687 N N . ASN A 1 90 ? -11.606 0.754 14.648 1.00 67.44 90 ASN A N 1
ATOM 688 C CA . ASN A 1 90 ? -11.407 0.457 16.063 1.00 67.44 90 ASN A CA 1
ATOM 689 C C . ASN A 1 90 ? -12.733 0.229 16.816 1.00 67.44 90 ASN A C 1
ATOM 691 O O . ASN A 1 90 ? -13.493 1.163 17.071 1.00 67.44 90 ASN A O 1
ATOM 695 N N . MET A 1 91 ? -13.000 -1.017 17.222 1.00 65.31 91 MET A N 1
ATOM 696 C CA . MET A 1 91 ? -14.233 -1.405 17.933 1.00 65.31 91 MET A CA 1
ATOM 697 C C . MET A 1 91 ? -14.206 -1.142 19.449 1.00 65.31 91 MET A C 1
ATOM 699 O O . MET A 1 91 ? -15.230 -1.308 20.118 1.00 65.31 91 MET A O 1
ATOM 703 N N . ASN A 1 92 ? -13.058 -0.735 20.001 1.00 64.75 92 ASN A N 1
ATOM 704 C CA . ASN A 1 92 ? -12.850 -0.664 21.451 1.00 64.75 92 ASN A CA 1
ATOM 705 C C . ASN A 1 92 ? -12.561 0.752 21.950 1.00 64.75 92 ASN A C 1
ATOM 707 O O . ASN A 1 92 ? -13.056 1.141 23.010 1.00 64.75 92 ASN A O 1
ATOM 711 N N . ASN A 1 93 ? -11.783 1.526 21.193 1.00 68.06 93 ASN A N 1
ATOM 712 C CA . ASN A 1 93 ? -11.299 2.839 21.600 1.00 68.06 93 ASN A CA 1
ATOM 713 C C . ASN A 1 93 ? -11.552 3.882 20.514 1.00 68.06 93 ASN A C 1
ATOM 715 O O . ASN A 1 93 ? -11.526 3.582 19.325 1.00 68.06 93 ASN A O 1
ATOM 719 N N . PHE A 1 94 ? -11.778 5.121 20.945 1.00 74.81 94 PHE A N 1
ATOM 720 C CA . PHE A 1 94 ? -11.841 6.267 20.047 1.00 74.81 94 PHE A CA 1
ATOM 721 C C . PHE A 1 94 ? -10.417 6.717 19.697 1.00 74.81 94 PHE A C 1
ATOM 723 O O . PHE A 1 94 ? -9.611 6.961 20.599 1.00 74.81 94 PHE A O 1
ATOM 730 N N . GLY A 1 95 ? -10.116 6.815 18.405 1.00 73.00 95 GLY A N 1
ATOM 731 C CA . GLY A 1 95 ? -8.830 7.229 17.856 1.00 73.00 95 GLY A CA 1
ATOM 732 C C . GLY A 1 95 ? -8.955 8.514 17.039 1.00 73.00 95 GLY A C 1
ATOM 733 O O . GLY A 1 95 ? -9.884 8.688 16.252 1.00 73.00 95 GLY A O 1
ATOM 734 N N . PHE A 1 96 ? -8.000 9.423 17.228 1.00 78.75 96 PHE A N 1
ATOM 735 C CA . PHE A 1 96 ? -7.843 10.637 16.430 1.00 78.75 96 PHE A CA 1
ATOM 736 C C . PHE A 1 96 ? -6.413 10.691 15.903 1.00 78.75 96 PHE A C 1
ATOM 738 O O . PHE A 1 96 ? -5.466 10.662 16.692 1.00 78.75 96 PHE A O 1
ATOM 745 N N . TYR A 1 97 ? -6.259 10.820 14.589 1.00 71.75 97 TYR A N 1
ATOM 746 C CA . TYR A 1 97 ? -4.957 10.909 13.940 1.00 71.75 97 TYR A CA 1
ATOM 747 C C . TYR A 1 97 ? -4.950 12.054 12.933 1.00 71.75 97 TYR A C 1
ATOM 749 O O . TYR A 1 97 ? -5.788 12.114 12.041 1.00 71.75 97 TYR A O 1
ATOM 757 N N . GLY A 1 98 ? -3.987 12.963 13.062 1.00 78.75 98 GLY A N 1
ATOM 758 C CA . GLY A 1 98 ? -3.767 14.048 12.109 1.00 78.75 98 GLY A CA 1
ATOM 759 C C . GLY A 1 98 ? -2.348 13.995 11.562 1.00 78.75 98 GLY A C 1
ATOM 760 O O . GLY A 1 98 ? -1.406 13.745 12.315 1.00 78.75 98 GLY A O 1
ATOM 761 N N . SER A 1 99 ? -2.191 14.245 10.267 1.00 70.06 99 SER A N 1
ATOM 762 C CA . SER A 1 99 ? -0.895 14.358 9.606 1.00 70.06 99 SER A CA 1
ATOM 763 C C . SER A 1 99 ? -0.795 15.692 8.869 1.00 70.06 99 SER A C 1
ATOM 765 O O . SER A 1 99 ? -1.723 16.142 8.197 1.00 70.06 99 SER A O 1
ATOM 767 N N . ILE A 1 100 ? 0.348 16.357 9.034 1.00 77.00 100 ILE A N 1
ATOM 768 C CA . ILE A 1 100 ? 0.689 17.590 8.326 1.00 77.00 100 ILE A CA 1
ATOM 769 C C . ILE A 1 100 ? 2.062 17.375 7.705 1.00 77.00 100 ILE A C 1
ATOM 771 O O . ILE A 1 100 ? 3.036 17.081 8.398 1.00 77.00 100 ILE A O 1
ATOM 775 N N . THR A 1 101 ? 2.135 17.530 6.393 1.00 69.00 101 THR A N 1
ATOM 776 C CA . THR A 1 101 ? 3.368 17.509 5.605 1.00 69.00 101 THR A CA 1
ATOM 777 C C . THR A 1 101 ? 3.406 18.755 4.717 1.00 69.00 101 THR A C 1
ATOM 779 O O . THR A 1 101 ? 2.363 19.375 4.515 1.00 69.00 101 THR A O 1
ATOM 782 N N . PRO A 1 102 ? 4.567 19.147 4.155 1.00 77.12 102 PRO A N 1
ATOM 783 C CA . PRO A 1 102 ? 4.662 20.354 3.327 1.00 77.12 102 PRO A CA 1
ATOM 784 C C . PRO A 1 102 ? 3.731 20.385 2.103 1.00 77.12 102 PRO A C 1
ATOM 786 O O . PRO A 1 102 ? 3.541 21.448 1.527 1.00 77.12 1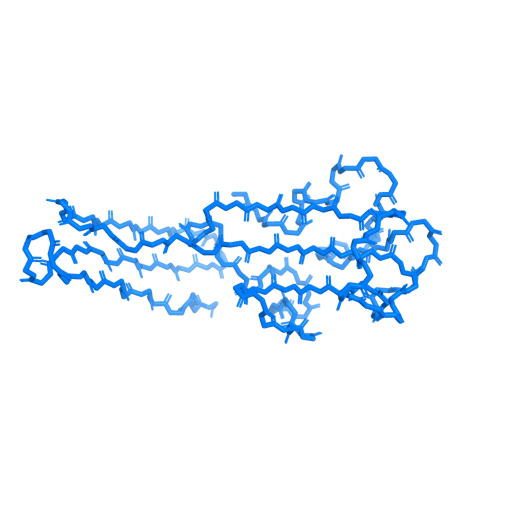02 PRO A O 1
ATOM 789 N N . ILE A 1 103 ? 3.198 19.230 1.692 1.00 71.62 103 ILE A N 1
ATOM 790 C CA . ILE A 1 103 ? 2.411 19.051 0.463 1.00 71.62 103 ILE A CA 1
ATOM 791 C C . ILE A 1 103 ? 1.011 18.499 0.783 1.00 71.62 103 ILE A C 1
ATOM 793 O O . ILE A 1 103 ? 0.178 18.362 -0.101 1.00 71.62 103 ILE A O 1
ATOM 797 N N . THR A 1 104 ? 0.730 18.102 2.026 1.00 66.81 104 THR A N 1
ATOM 798 C CA . THR A 1 104 ? -0.500 17.361 2.329 1.00 66.81 104 THR A CA 1
ATOM 799 C C . THR A 1 104 ? -0.925 17.543 3.774 1.00 66.81 104 THR A C 1
ATOM 801 O O . THR A 1 104 ? -0.099 17.474 4.688 1.00 66.81 104 THR A O 1
ATOM 804 N N . THR A 1 105 ? -2.230 17.702 3.981 1.00 75.88 105 THR A N 1
ATOM 805 C CA . THR A 1 105 ? -2.864 17.668 5.303 1.00 75.88 105 THR A CA 1
ATOM 806 C C . THR A 1 105 ? -3.933 16.585 5.336 1.00 75.88 105 THR A C 1
ATOM 808 O O . THR A 1 105 ? -4.684 16.437 4.378 1.00 75.88 105 THR A O 1
ATOM 811 N N . GLY A 1 106 ? -3.988 15.809 6.415 1.00 75.19 106 GLY A N 1
ATOM 812 C CA . GLY A 1 106 ? -4.953 14.727 6.576 1.00 75.19 106 GLY A CA 1
ATOM 813 C C . GLY A 1 106 ? -5.433 14.608 8.016 1.00 75.19 106 GLY A C 1
ATOM 814 O O . GLY A 1 106 ? -4.670 14.812 8.962 1.00 75.19 106 GLY A O 1
ATOM 815 N N . LEU A 1 107 ? -6.708 14.274 8.183 1.00 80.25 107 LEU A N 1
ATOM 816 C CA . LEU A 1 107 ? -7.354 14.055 9.468 1.00 80.25 107 LEU A CA 1
ATOM 817 C C . LEU A 1 107 ? -8.169 12.763 9.405 1.00 80.25 107 LEU A C 1
ATOM 819 O O . LEU A 1 107 ? -8.956 12.547 8.490 1.00 80.25 107 LEU A O 1
ATOM 823 N N . ASN A 1 108 ? -7.979 11.908 10.400 1.00 75.88 108 ASN A N 1
ATOM 824 C CA . ASN A 1 108 ? -8.628 10.616 10.525 1.00 75.88 108 ASN A CA 1
ATOM 825 C C . ASN A 1 108 ? -9.264 10.499 11.910 1.00 75.88 108 ASN A C 1
ATOM 827 O O . ASN A 1 108 ? -8.641 10.792 12.935 1.00 75.88 108 ASN A O 1
ATOM 831 N N . LEU A 1 109 ? -10.517 10.064 11.919 1.00 81.62 109 LEU A N 1
ATOM 832 C CA . LEU A 1 109 ? -11.340 9.826 13.095 1.00 81.62 109 LEU A CA 1
ATOM 833 C C . LEU A 1 109 ? -11.819 8.381 13.054 1.00 81.62 109 LEU A C 1
ATOM 835 O O . LEU A 1 109 ? -12.418 7.965 12.067 1.00 81.62 109 LEU A O 1
ATOM 839 N N . GLU A 1 110 ? -11.612 7.630 14.125 1.00 77.62 110 GLU A N 1
ATOM 840 C CA . GLU A 1 110 ? -12.096 6.253 14.226 1.00 77.62 110 GLU A CA 1
ATOM 841 C C . GLU A 1 110 ? -12.668 5.960 15.614 1.00 77.62 110 GLU A C 1
ATOM 843 O O . GLU A 1 110 ? -12.250 6.543 16.616 1.00 77.62 110 GLU A O 1
ATOM 848 N N . GLY A 1 111 ? -13.631 5.045 15.697 1.00 82.81 111 GLY A N 1
ATOM 849 C CA . GLY A 1 111 ? -14.107 4.544 16.982 1.00 82.81 111 GLY A CA 1
ATOM 850 C C . GLY A 1 111 ? -15.393 3.719 16.916 1.00 82.81 111 GLY A C 1
ATOM 851 O O . GLY A 1 111 ? -16.032 3.624 15.865 1.00 82.81 111 GLY A O 1
ATOM 852 N N . PRO A 1 112 ? -15.815 3.128 18.049 1.00 77.81 112 PRO A N 1
ATOM 853 C CA . PRO A 1 112 ? -17.040 2.343 18.111 1.00 77.81 112 PRO A CA 1
ATOM 854 C C . PRO A 1 112 ? -18.292 3.227 18.145 1.00 77.81 112 PRO A C 1
ATOM 856 O O . PRO A 1 112 ? -18.412 4.111 18.992 1.00 77.81 112 PRO A O 1
ATOM 859 N N . ILE A 1 113 ? -19.267 2.929 17.281 1.00 75.62 113 ILE A N 1
ATOM 860 C CA . ILE A 1 113 ? -20.648 3.426 17.412 1.00 75.62 113 ILE A CA 1
ATOM 861 C C . ILE A 1 113 ? -21.339 2.674 18.560 1.00 75.62 113 ILE A C 1
ATOM 863 O O . ILE A 1 113 ? -21.989 3.274 19.412 1.00 75.62 113 ILE A O 1
ATOM 867 N N . ILE A 1 114 ? -21.162 1.348 18.603 1.00 75.75 114 ILE A N 1
ATOM 868 C CA . ILE A 1 114 ? -21.610 0.458 19.680 1.00 75.75 114 ILE A CA 1
ATOM 869 C C . ILE A 1 114 ? -20.434 -0.464 19.990 1.00 75.75 114 ILE A C 1
ATOM 871 O O . ILE A 1 114 ? -19.992 -1.197 19.103 1.00 75.75 114 ILE A O 1
ATOM 875 N N . LYS A 1 115 ? -19.931 -0.423 21.233 1.00 69.06 115 LYS A N 1
ATOM 876 C CA . LYS A 1 115 ? -18.794 -1.253 21.670 1.00 69.06 115 LYS A CA 1
ATOM 877 C C . LYS A 1 115 ? -19.020 -2.715 21.280 1.00 69.06 115 LYS A C 1
ATOM 879 O O . LYS A 1 115 ? -20.117 -3.231 21.479 1.00 69.06 115 LYS A O 1
ATOM 884 N N . GLU A 1 116 ? -17.989 -3.328 20.703 1.00 67.31 116 GLU A N 1
ATOM 885 C CA . GLU A 1 116 ? -17.958 -4.725 20.236 1.00 67.31 116 GLU A CA 1
ATOM 886 C C . GLU A 1 116 ? -18.899 -5.101 19.072 1.00 67.31 116 GLU A C 1
ATOM 888 O O . GLU A 1 116 ? -18.784 -6.210 18.563 1.00 67.31 116 GLU A O 1
ATOM 893 N N . ASN A 1 117 ? -19.763 -4.200 18.578 1.00 70.19 117 ASN A N 1
ATOM 894 C CA . ASN A 1 117 ? -20.699 -4.515 17.484 1.00 70.19 117 ASN A CA 1
ATOM 895 C C . ASN A 1 117 ? -20.519 -3.657 16.225 1.00 70.19 117 ASN A C 1
ATOM 897 O O . ASN A 1 117 ? -20.608 -4.177 15.117 1.00 70.19 117 ASN A O 1
ATOM 901 N N . HIS A 1 118 ? -20.274 -2.351 16.361 1.00 76.94 118 HIS A N 1
ATOM 902 C CA . HIS A 1 118 ? -20.202 -1.441 15.213 1.00 76.94 118 HIS A CA 1
ATOM 903 C C . HIS A 1 118 ? -19.118 -0.388 15.417 1.00 76.94 118 HIS A C 1
ATOM 905 O O . HIS A 1 118 ? -19.085 0.265 16.462 1.00 76.94 118 HIS A O 1
ATOM 911 N N . HIS A 1 119 ? -18.284 -0.173 14.403 1.00 76.06 119 HIS A N 1
ATOM 912 C CA . HIS A 1 119 ? -17.278 0.886 14.369 1.00 76.06 119 HIS A CA 1
ATOM 913 C C . HIS A 1 119 ? -17.492 1.806 13.167 1.00 76.06 119 HIS A C 1
ATOM 915 O O . HIS A 1 119 ? -18.200 1.460 12.221 1.00 76.06 119 HIS A O 1
ATOM 921 N N . PHE A 1 120 ? -16.878 2.982 13.217 1.00 78.69 120 PHE A N 1
ATOM 922 C CA . PHE A 1 120 ? -16.754 3.879 12.080 1.00 78.69 120 PHE A CA 1
ATOM 923 C C . PHE A 1 120 ? -15.298 4.309 11.916 1.00 78.69 120 PHE A C 1
ATOM 925 O O . PHE A 1 120 ? -14.574 4.468 12.900 1.00 78.69 120 PHE A O 1
ATOM 932 N N . THR A 1 121 ? -14.919 4.552 10.666 1.00 75.25 121 THR A N 1
ATOM 933 C CA . THR A 1 121 ? -13.663 5.198 10.290 1.00 75.25 121 THR A CA 1
ATOM 934 C C . THR A 1 121 ? -14.001 6.294 9.289 1.00 75.25 121 THR A C 1
ATOM 936 O O . THR A 1 121 ? -14.630 6.043 8.263 1.00 75.25 121 THR A O 1
ATOM 939 N N . LEU A 1 122 ? -13.636 7.527 9.616 1.00 74.81 122 LEU A N 1
ATOM 940 C CA . LEU A 1 122 ? -13.812 8.719 8.799 1.00 74.81 122 LEU A CA 1
ATOM 941 C C . LEU A 1 122 ? -12.428 9.291 8.509 1.00 74.81 122 LEU A C 1
ATOM 943 O O . LEU A 1 122 ? -11.782 9.852 9.393 1.00 74.81 122 LEU A O 1
ATOM 947 N N . ALA A 1 123 ? -11.994 9.152 7.265 1.00 70.00 123 ALA A N 1
ATOM 948 C CA . ALA A 1 123 ? -10.772 9.753 6.758 1.00 70.00 123 ALA A CA 1
ATOM 949 C C . ALA A 1 123 ? -11.135 10.969 5.902 1.00 70.00 123 ALA A C 1
ATOM 951 O O . ALA A 1 123 ? -11.970 10.868 5.002 1.00 70.00 123 ALA A O 1
ATOM 952 N N . SER A 1 124 ? -10.526 12.125 6.167 1.00 72.06 124 SER A N 1
ATOM 953 C CA . SER A 1 124 ? -10.560 13.233 5.216 1.00 72.06 124 SER A CA 1
ATOM 954 C C . SER A 1 124 ? -9.609 12.913 4.070 1.00 72.06 124 SER A C 1
ATOM 956 O O . SER A 1 124 ? -8.447 12.580 4.322 1.00 72.06 124 SER A O 1
ATOM 958 N N . GLU A 1 125 ? -10.064 13.066 2.829 1.00 62.09 125 GLU A N 1
ATOM 959 C CA . GLU A 1 125 ? -9.168 12.981 1.681 1.00 62.09 125 GLU A CA 1
ATOM 960 C C . GLU A 1 125 ? -8.058 14.035 1.833 1.00 62.09 125 GLU A C 1
ATOM 962 O O . GLU A 1 125 ? -8.366 15.206 2.091 1.00 62.09 125 GLU A O 1
ATOM 967 N N . PRO A 1 126 ? -6.779 13.637 1.732 1.00 57.00 126 PRO A N 1
ATOM 968 C CA . PRO A 1 126 ? -5.688 14.575 1.863 1.00 57.00 126 PRO A CA 1
ATOM 969 C C . PRO A 1 126 ? -5.756 15.620 0.746 1.00 57.00 126 PRO A C 1
ATOM 971 O O . PRO A 1 126 ? -5.536 15.304 -0.422 1.00 57.00 126 PRO A O 1
ATOM 974 N N . HIS A 1 127 ? -6.076 16.867 1.096 1.00 54.72 127 HIS A N 1
ATOM 975 C CA . HIS A 1 127 ? -6.012 17.975 0.147 1.00 54.72 127 HIS A CA 1
ATOM 976 C C . HIS A 1 127 ? -4.571 18.487 0.063 1.00 54.72 127 HIS A C 1
ATOM 978 O O . HIS A 1 127 ? -3.906 18.691 1.089 1.00 54.72 127 HIS A O 1
ATOM 984 N N . ILE A 1 128 ? -4.121 18.639 -1.183 1.00 48.84 128 ILE A N 1
ATOM 985 C CA . ILE A 1 128 ? -2.838 19.216 -1.600 1.00 48.84 128 ILE A CA 1
ATOM 986 C C . ILE A 1 128 ? -3.003 20.729 -1.711 1.00 48.84 128 ILE A C 1
ATOM 988 O O . ILE A 1 128 ? -4.002 21.151 -2.341 1.00 48.84 128 ILE A O 1
#

Secondary structure (DSSP, 8-state):
--HHHHHTTSTTEEE-TTS-S-EEETT--GGGEEEEETTEE-S--EEGGGTEESS-GGGEEEEEEESS---GGGTT-SSEEEEEEEPPP-SSS-EEEEEEETTEEEEEEEEEEETTTEEEEEEPP-B-